Protein AF-A0A933HVL6-F1 (afdb_monomer_lite)

Foldseek 3Di:
DDDDDDDDDDDDPDDDPPDDDDPDPPDDPQADPLVQVVVQCVVVVNDQADWTWDQHPVRDIDIDHCVPRNLCCQQPACNNHHPRHRVCVQACALDPSHVQSAHSNDSVRVVVDGD

Sequence (115 aa):
MKAKWFVTLGLFLLLAALFGSGVSAAEPAGQIEAVKLIGAWVDAGAPETGTFKFTGKDGKTYEATFADDVLPLFTTKDAWFKGSDACSTCHYAVSKDSAHEMDLGTYKGILTGAD

Secondary structure (DSSP, 8-state):
-------------S--TTS-S--PPPPPTT---HHHHHHHHHHTT--SSSEEEEE-TTS-EEEEEIIIIITHHHHSTTSSSTTPPPGGGT-BSSSTTSGGG-B-SSHHHHHH---

pLDDT: mean 85.37, std 21.73, range [35.31, 98.81]

Radius of gyration: 20.05 Å; chains: 1; bounding box: 30×34×64 Å

Structure (mmCIF, N/CA/C/O backbone):
data_AF-A0A933HVL6-F1
#
_entry.id   AF-A0A933HVL6-F1
#
loop_
_atom_site.group_PDB
_atom_site.id
_atom_site.type_symbol
_atom_site.label_atom_id
_atom_site.label_alt_id
_atom_site.label_comp_id
_atom_site.label_asym_id
_atom_site.label_entity_id
_atom_site.label_seq_id
_atom_site.pdbx_PDB_ins_code
_atom_site.Cartn_x
_atom_site.Cartn_y
_atom_site.Cartn_z
_atom_site.occupancy
_atom_site.B_iso_or_equiv
_atom_site.auth_seq_id
_atom_site.auth_comp_id
_atom_site.auth_asym_id
_atom_site.auth_atom_id
_atom_site.pdbx_PDB_model_num
ATOM 1 N N . MET A 1 1 ? 4.009 14.621 3.894 1.00 43.59 1 MET A N 1
ATOM 2 C CA . MET A 1 1 ? 5.221 14.869 4.716 1.00 43.59 1 MET A CA 1
ATOM 3 C C . MET A 1 1 ? 5.010 16.082 5.621 1.00 43.59 1 MET A C 1
ATOM 5 O O . MET A 1 1 ? 4.982 17.200 5.124 1.00 43.59 1 MET A O 1
ATOM 9 N N . LYS A 1 2 ? 4.828 15.892 6.934 1.00 37.53 2 LYS A N 1
ATOM 10 C CA . LYS A 1 2 ? 4.880 16.986 7.923 1.00 37.53 2 LYS A CA 1
ATOM 11 C C . LYS A 1 2 ? 5.582 16.493 9.189 1.00 37.53 2 LYS A C 1
ATOM 13 O O . LYS A 1 2 ? 4.951 15.932 10.075 1.00 37.53 2 LYS A O 1
ATOM 18 N N . ALA A 1 3 ? 6.893 16.709 9.250 1.00 36.22 3 ALA A N 1
ATOM 19 C CA . ALA A 1 3 ? 7.685 16.570 10.465 1.00 36.22 3 ALA A CA 1
ATOM 20 C C . ALA A 1 3 ? 7.475 17.819 11.336 1.00 36.22 3 ALA A C 1
ATOM 22 O O . ALA A 1 3 ? 7.782 18.932 10.906 1.00 36.22 3 ALA A O 1
ATOM 23 N N . LYS A 1 4 ? 6.942 17.652 12.549 1.00 44.06 4 LYS A N 1
ATOM 24 C CA . LYS A 1 4 ? 6.926 18.703 13.573 1.00 44.06 4 LYS A CA 1
ATOM 25 C C . LYS A 1 4 ? 8.059 18.439 14.556 1.00 44.06 4 LYS A C 1
ATOM 27 O O . LYS A 1 4 ? 7.964 17.587 15.429 1.00 44.06 4 LYS A O 1
ATOM 32 N N . TRP A 1 5 ? 9.129 19.192 14.361 1.00 35.75 5 TRP A N 1
ATOM 33 C CA . TRP A 1 5 ? 10.265 19.314 15.253 1.00 35.75 5 TRP A CA 1
ATOM 34 C C . TRP A 1 5 ? 9.845 20.189 16.438 1.00 35.75 5 TRP A C 1
ATOM 36 O O . TRP A 1 5 ? 9.561 21.369 16.246 1.00 35.75 5 TRP A O 1
ATOM 46 N N . PHE A 1 6 ? 9.804 19.636 17.649 1.00 41.50 6 PHE A N 1
ATOM 47 C CA . PHE A 1 6 ? 9.851 20.437 18.871 1.00 41.50 6 PHE A CA 1
ATOM 48 C C . PHE A 1 6 ? 11.192 20.199 19.553 1.00 41.50 6 PHE A C 1
ATOM 50 O O . PHE A 1 6 ? 11.427 19.194 20.217 1.00 41.50 6 PHE A O 1
ATOM 57 N N . VAL A 1 7 ? 12.077 21.166 19.337 1.00 41.75 7 VAL A N 1
ATOM 58 C CA . VAL A 1 7 ? 13.225 21.460 20.184 1.00 41.75 7 VAL A CA 1
ATOM 59 C C . VAL A 1 7 ? 12.682 22.111 21.452 1.00 41.75 7 VAL A C 1
ATOM 61 O O . VAL A 1 7 ? 12.145 23.214 21.394 1.00 41.75 7 VAL A O 1
ATOM 64 N N . THR A 1 8 ? 12.838 21.471 22.606 1.00 41.47 8 THR A N 1
ATOM 65 C CA . THR A 1 8 ? 12.991 22.189 23.880 1.00 41.47 8 THR A CA 1
ATOM 66 C C . THR A 1 8 ? 13.850 21.336 24.803 1.00 41.47 8 THR A C 1
ATOM 68 O O . THR A 1 8 ? 13.371 20.486 25.546 1.00 41.47 8 THR A O 1
ATOM 71 N N . LEU A 1 9 ? 15.162 21.530 24.688 1.00 40.28 9 LEU A N 1
ATOM 72 C CA . LEU A 1 9 ? 16.128 21.064 25.667 1.00 40.28 9 LEU A CA 1
ATOM 73 C C . LEU A 1 9 ? 16.203 22.128 26.770 1.00 40.28 9 LEU A C 1
ATOM 75 O O . LEU A 1 9 ? 16.468 23.289 26.466 1.00 40.28 9 LEU A O 1
ATOM 79 N N . GLY A 1 10 ? 16.036 21.728 28.029 1.00 35.31 10 GLY A N 1
ATOM 80 C CA . GLY A 1 10 ? 16.616 22.465 29.150 1.00 35.31 10 GLY A CA 1
ATOM 81 C C . GLY A 1 10 ? 15.672 22.814 30.295 1.00 35.31 10 GLY A C 1
ATOM 82 O O . GLY A 1 10 ? 14.873 23.734 30.197 1.00 35.31 10 GLY A O 1
ATOM 83 N N . LEU A 1 11 ? 15.946 22.162 31.429 1.00 45.75 11 LEU A N 1
ATOM 84 C CA . LEU A 1 11 ? 15.815 22.704 32.783 1.00 45.75 11 LEU A CA 1
ATOM 85 C C . LEU A 1 11 ? 14.443 22.607 33.469 1.00 45.75 11 LEU A C 1
ATOM 87 O O . LEU A 1 11 ? 13.791 23.608 33.718 1.00 45.75 11 LEU A O 1
ATOM 91 N N . PHE A 1 12 ? 14.090 21.403 33.922 1.00 40.28 12 PHE A N 1
ATOM 92 C CA . PHE A 1 12 ? 13.396 21.228 35.205 1.00 40.28 12 PHE A CA 1
ATOM 93 C C . PHE A 1 12 ? 13.835 19.897 35.822 1.00 40.28 12 PHE A C 1
ATOM 95 O O . PHE A 1 12 ? 13.251 18.842 35.597 1.00 40.28 12 PHE A O 1
ATOM 102 N N . LEU A 1 13 ? 14.940 19.947 36.562 1.00 47.38 13 LEU A N 1
ATOM 103 C CA . LEU A 1 13 ? 15.409 18.854 37.400 1.00 47.38 13 LEU A CA 1
ATOM 104 C C . LEU A 1 13 ? 15.267 19.342 38.838 1.00 47.38 13 LEU A C 1
ATOM 106 O O . LEU A 1 13 ? 16.154 20.030 39.322 1.00 47.38 13 LEU A O 1
ATOM 110 N N . LEU A 1 14 ? 14.109 19.084 39.454 1.00 46.59 14 LEU A N 1
ATOM 111 C CA . LEU A 1 14 ? 13.922 18.808 40.886 1.00 46.59 14 LEU A CA 1
ATOM 112 C C . LEU A 1 14 ? 12.418 18.614 41.185 1.00 46.59 14 LEU A C 1
ATOM 114 O O . LEU A 1 14 ? 11.597 19.417 40.763 1.00 46.59 14 LEU A O 1
ATOM 118 N N . LEU A 1 15 ? 12.108 17.577 41.972 1.00 47.41 15 LEU A N 1
ATOM 119 C CA . LEU A 1 15 ? 10.794 17.178 42.514 1.00 47.41 15 LEU A CA 1
ATOM 120 C C . LEU A 1 15 ? 9.800 16.483 41.563 1.00 47.41 15 LEU A C 1
ATOM 122 O O . LEU A 1 15 ? 8.810 17.065 41.143 1.00 47.41 15 LEU A O 1
ATOM 126 N N . ALA A 1 16 ? 9.992 15.174 41.369 1.00 45.09 16 ALA A N 1
ATOM 127 C CA . ALA A 1 16 ? 8.897 14.190 41.389 1.00 45.09 16 ALA A CA 1
ATOM 128 C C . ALA A 1 16 ? 9.444 12.754 41.533 1.00 45.09 16 ALA A C 1
ATOM 130 O O . ALA A 1 16 ? 9.098 11.854 40.775 1.00 45.09 16 ALA A O 1
ATOM 131 N N . ALA A 1 17 ? 10.310 12.515 42.520 1.00 48.91 17 ALA A N 1
ATOM 132 C CA . ALA A 1 17 ? 10.426 11.174 43.082 1.00 48.91 17 ALA A CA 1
ATOM 133 C C . ALA A 1 17 ? 9.238 11.022 44.038 1.00 48.91 17 ALA A C 1
ATOM 135 O O . ALA A 1 17 ? 9.292 11.632 45.097 1.00 48.91 17 ALA A O 1
ATOM 136 N N . LEU A 1 18 ? 8.155 10.348 43.612 1.00 52.22 18 LEU A N 1
ATOM 137 C CA . LEU A 1 18 ? 7.127 9.698 44.461 1.00 52.22 18 LEU A CA 1
ATOM 138 C C . LEU A 1 18 ? 5.935 9.078 43.685 1.00 52.22 18 LEU A C 1
ATOM 140 O O . LEU A 1 18 ? 5.059 8.496 44.317 1.00 52.22 18 LEU A O 1
ATOM 144 N N . PHE A 1 19 ? 5.896 9.104 42.347 1.00 51.50 19 PHE A N 1
ATOM 145 C CA . PHE A 1 19 ? 4.902 8.334 41.582 1.00 51.50 19 PHE A CA 1
ATOM 146 C C . PHE A 1 19 ? 5.575 7.184 40.838 1.00 51.50 19 PHE A C 1
ATOM 148 O O . PHE A 1 19 ? 6.558 7.378 40.127 1.00 51.50 19 PHE A O 1
ATOM 155 N N . GLY A 1 20 ? 5.073 5.976 41.090 1.00 45.66 20 GLY A N 1
ATOM 156 C CA . GLY A 1 20 ? 5.656 4.718 40.652 1.00 45.66 20 GLY A CA 1
ATOM 157 C C . GLY A 1 20 ? 5.938 4.650 39.154 1.00 45.66 20 GLY A C 1
ATOM 158 O O . GLY A 1 20 ? 5.158 5.099 38.315 1.00 45.66 20 GLY A O 1
ATOM 159 N N . SER A 1 21 ? 7.070 4.029 38.849 1.00 56.53 21 SER A N 1
ATOM 160 C CA . SER A 1 21 ? 7.489 3.561 37.536 1.00 56.53 21 SER A CA 1
ATOM 161 C C . SER A 1 21 ? 6.407 2.665 36.925 1.00 56.53 21 SER A C 1
ATOM 163 O O . SER A 1 21 ? 6.334 1.479 37.233 1.00 56.53 21 SER A O 1
ATOM 165 N N . GLY A 1 22 ? 5.531 3.230 36.095 1.00 53.00 22 GLY A N 1
ATOM 166 C CA . GLY A 1 22 ? 4.426 2.456 35.525 1.00 53.00 22 GLY A CA 1
ATOM 167 C C . GLY A 1 22 ? 3.694 3.084 34.347 1.00 53.00 22 GLY A C 1
ATOM 168 O O . GLY A 1 22 ? 2.630 2.592 33.986 1.00 53.00 22 GLY A O 1
ATOM 169 N N . VAL A 1 23 ? 4.222 4.138 33.719 1.00 50.31 23 VAL A N 1
ATOM 170 C CA . VAL A 1 23 ? 3.644 4.613 32.456 1.00 50.31 23 VAL A CA 1
ATOM 171 C C . VAL A 1 23 ? 4.270 3.800 31.329 1.00 50.31 23 VAL A C 1
ATOM 173 O O . VAL A 1 23 ? 5.316 4.160 30.795 1.00 50.31 23 VAL A O 1
ATOM 176 N N . SER A 1 24 ? 3.646 2.668 30.992 1.00 54.62 24 SER A N 1
ATOM 177 C CA . SER A 1 24 ? 3.871 2.057 29.681 1.00 54.62 24 SER A CA 1
ATOM 178 C C . SER A 1 24 ? 3.525 3.116 28.639 1.00 54.62 24 SER A C 1
ATOM 180 O O . SER A 1 24 ? 2.436 3.689 28.704 1.00 54.62 24 SER A O 1
ATOM 182 N N . ALA A 1 25 ? 4.429 3.398 27.698 1.00 59.88 25 ALA A N 1
ATOM 183 C CA . ALA A 1 25 ? 4.057 4.171 26.521 1.00 59.88 25 ALA A CA 1
ATOM 184 C C . ALA A 1 25 ? 2.815 3.498 25.918 1.00 59.88 25 ALA A C 1
ATOM 186 O O . ALA A 1 25 ? 2.825 2.286 25.693 1.00 59.88 25 ALA A O 1
ATOM 187 N N . ALA A 1 26 ? 1.719 4.244 25.770 1.00 63.50 26 ALA A N 1
ATOM 188 C CA . ALA A 1 26 ? 0.533 3.710 25.125 1.00 63.50 26 ALA A CA 1
ATOM 189 C C . ALA A 1 26 ? 0.936 3.283 23.710 1.00 63.50 26 ALA A C 1
ATOM 191 O O . ALA A 1 26 ? 1.503 4.082 22.962 1.00 63.50 26 ALA A O 1
ATOM 192 N N . GLU A 1 27 ? 0.682 2.020 23.375 1.00 64.81 27 GLU A N 1
ATOM 193 C CA . GLU A 1 27 ? 0.823 1.514 22.014 1.00 64.81 27 GLU A CA 1
ATOM 194 C C . GLU A 1 27 ? 0.087 2.470 21.058 1.00 64.81 27 GLU A C 1
ATOM 196 O O . GLU A 1 27 ? -1.070 2.816 21.333 1.00 64.81 27 GLU A O 1
ATOM 201 N N . PRO A 1 28 ? 0.718 2.939 19.964 1.00 76.94 28 PRO A N 1
ATOM 202 C CA . PRO A 1 28 ? 0.024 3.785 19.007 1.00 76.94 28 PRO A CA 1
ATOM 203 C C . PRO A 1 28 ? -1.255 3.095 18.518 1.00 76.94 28 PRO A C 1
ATOM 205 O O . PRO A 1 28 ? -1.259 1.900 18.211 1.00 76.94 28 PRO A O 1
ATOM 208 N N . ALA A 1 29 ? -2.352 3.853 18.493 1.00 86.19 29 ALA A N 1
ATOM 209 C CA . ALA A 1 29 ? -3.651 3.378 18.035 1.00 86.19 29 ALA A CA 1
ATOM 210 C C . ALA A 1 29 ? -3.583 2.940 16.562 1.00 86.19 29 ALA A C 1
ATOM 212 O O . ALA A 1 29 ? -2.844 3.531 15.777 1.00 86.19 29 ALA A O 1
ATOM 213 N N . GLY A 1 30 ? -4.370 1.929 16.183 1.00 92.25 30 GLY A N 1
ATOM 214 C CA . GLY A 1 30 ? -4.467 1.487 14.787 1.00 92.25 30 GLY A CA 1
ATOM 215 C C . GLY A 1 30 ? -3.291 0.660 14.271 1.00 92.25 30 GLY A C 1
ATOM 216 O O . GLY A 1 30 ? -3.185 0.448 13.069 1.00 92.25 30 GLY A O 1
ATOM 217 N N . GLN A 1 31 ? -2.416 0.154 15.143 1.00 95.50 31 GLN A N 1
ATOM 218 C CA . GLN A 1 31 ? -1.376 -0.784 14.717 1.00 95.50 31 GLN A CA 1
ATOM 219 C C . GLN A 1 31 ? -1.967 -2.070 14.121 1.00 95.50 31 GLN A C 1
ATOM 221 O O . GLN A 1 31 ? -2.866 -2.673 14.704 1.00 95.50 31 GLN A O 1
ATOM 226 N N . ILE A 1 32 ? -1.397 -2.537 13.013 1.00 97.25 32 ILE A N 1
ATOM 227 C CA . ILE A 1 32 ? -1.742 -3.779 12.307 1.00 97.25 32 ILE A CA 1
ATOM 228 C C . ILE A 1 32 ? -0.482 -4.322 11.606 1.00 97.25 32 ILE A C 1
ATOM 230 O O . ILE A 1 32 ? 0.442 -3.561 11.323 1.00 97.25 32 ILE A O 1
ATOM 234 N N . GLU A 1 33 ? -0.387 -5.632 11.354 1.00 96.56 33 GLU A N 1
ATOM 235 C CA . GLU A 1 33 ? 0.677 -6.179 10.502 1.00 96.56 33 GLU A CA 1
ATOM 236 C C . GLU A 1 33 ? 0.473 -5.782 9.027 1.00 96.56 33 GLU A C 1
ATOM 238 O O . GLU A 1 33 ? -0.627 -5.932 8.500 1.00 96.56 33 GLU A O 1
ATOM 243 N N . ALA A 1 34 ? 1.534 -5.350 8.333 1.00 97.38 34 ALA A N 1
ATOM 244 C CA . ALA A 1 34 ? 1.469 -4.851 6.949 1.00 97.38 34 ALA A CA 1
ATOM 245 C C . ALA A 1 34 ? 0.722 -5.794 5.984 1.00 97.38 34 ALA A C 1
ATOM 247 O O . ALA A 1 34 ? -0.161 -5.370 5.245 1.00 97.38 34 ALA A O 1
ATOM 248 N N . VAL A 1 35 ? 1.003 -7.098 6.054 1.00 97.75 35 VAL A N 1
ATOM 249 C CA . VAL A 1 35 ? 0.304 -8.122 5.254 1.00 97.75 35 VAL A CA 1
ATOM 250 C C . VAL A 1 35 ? -1.198 -8.192 5.540 1.00 97.75 35 VAL A C 1
ATOM 252 O O . VAL A 1 35 ? -1.976 -8.412 4.617 1.00 97.75 35 VAL A O 1
ATOM 255 N N . LYS A 1 36 ? -1.635 -7.974 6.788 1.00 98.31 36 LYS A N 1
ATOM 256 C CA . LYS A 1 36 ? -3.068 -7.943 7.120 1.00 98.31 36 LYS A CA 1
ATOM 257 C C . LYS A 1 36 ? -3.738 -6.660 6.641 1.00 98.31 36 LYS A C 1
ATOM 259 O O . LYS A 1 36 ? -4.900 -6.706 6.261 1.00 98.31 36 LYS A O 1
ATOM 264 N N . LEU A 1 37 ? -3.018 -5.538 6.635 1.00 98.56 37 LEU A N 1
ATOM 265 C CA . LEU A 1 37 ? -3.520 -4.288 6.064 1.00 98.56 37 LEU A CA 1
ATOM 266 C C . LEU A 1 37 ? -3.740 -4.421 4.549 1.00 98.56 37 LEU A C 1
ATOM 268 O O . LEU A 1 37 ? -4.805 -4.053 4.060 1.00 98.56 37 LEU A O 1
ATOM 272 N N . ILE A 1 38 ? -2.780 -5.017 3.830 1.00 98.69 38 ILE A N 1
ATOM 273 C CA . ILE A 1 38 ? -2.929 -5.340 2.400 1.00 98.69 38 ILE A CA 1
ATOM 274 C C . ILE A 1 38 ? -4.117 -6.290 2.192 1.00 98.69 38 ILE A C 1
ATOM 276 O O . ILE A 1 38 ? -4.936 -6.050 1.311 1.00 98.69 38 ILE A O 1
ATOM 280 N N . GLY A 1 39 ? -4.251 -7.328 3.027 1.00 98.62 39 GLY A N 1
ATOM 281 C CA . GLY A 1 39 ? -5.398 -8.240 2.987 1.00 98.62 39 GLY A CA 1
ATOM 282 C C . GLY A 1 39 ? -6.736 -7.516 3.153 1.00 98.62 39 GLY A C 1
ATOM 283 O O . GLY A 1 39 ? -7.628 -7.694 2.335 1.00 98.62 39 GLY A O 1
ATOM 284 N N . ALA A 1 40 ? -6.847 -6.618 4.135 1.00 98.75 40 ALA A N 1
ATOM 285 C CA . ALA A 1 40 ? -8.057 -5.825 4.355 1.00 98.75 40 ALA A CA 1
ATOM 286 C C . ALA A 1 40 ? -8.397 -4.905 3.167 1.00 98.75 40 ALA A C 1
ATOM 288 O O . ALA A 1 40 ? -9.571 -4.720 2.845 1.00 98.75 40 ALA A O 1
ATOM 289 N N . TRP A 1 41 ? -7.388 -4.344 2.495 1.00 98.75 41 TRP A N 1
ATOM 290 C CA . TRP A 1 41 ? -7.587 -3.572 1.266 1.00 98.75 41 TRP A CA 1
ATOM 291 C C . TRP A 1 41 ? -8.123 -4.445 0.124 1.00 98.75 41 TRP A C 1
ATOM 293 O O . TRP A 1 41 ? -9.083 -4.056 -0.541 1.00 98.75 41 TRP A O 1
ATOM 303 N N . VAL A 1 42 ? -7.556 -5.640 -0.068 1.00 98.69 42 VAL A N 1
ATOM 304 C CA . VAL A 1 42 ? -8.024 -6.610 -1.073 1.00 98.69 42 VAL A CA 1
ATOM 305 C C . VAL A 1 42 ? -9.453 -7.068 -0.775 1.00 98.69 42 VAL A C 1
ATOM 307 O O . VAL A 1 42 ? -10.297 -7.033 -1.669 1.00 98.69 42 VAL A O 1
ATOM 310 N N . ASP A 1 43 ? -9.755 -7.415 0.477 1.00 98.62 43 ASP A N 1
ATOM 311 C CA . ASP A 1 43 ? -11.087 -7.853 0.915 1.00 98.62 43 ASP A CA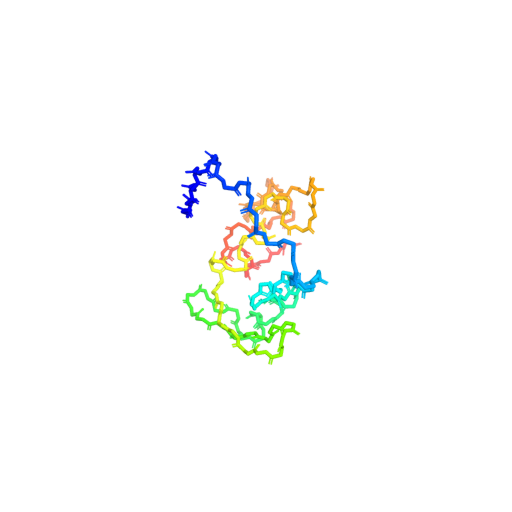 1
ATOM 312 C C . ASP A 1 43 ? -12.156 -6.764 0.715 1.00 98.62 43 ASP A C 1
ATOM 314 O O . ASP A 1 43 ? -13.325 -7.064 0.468 1.00 98.62 43 ASP A O 1
ATOM 318 N N . ALA A 1 44 ? -11.760 -5.489 0.767 1.00 98.56 44 ALA A N 1
ATOM 319 C CA . ALA A 1 44 ? -12.623 -4.348 0.463 1.00 98.56 44 ALA A CA 1
ATOM 320 C C . ALA A 1 44 ? -12.818 -4.094 -1.047 1.00 98.56 44 ALA A C 1
ATOM 322 O O . ALA A 1 44 ? -13.463 -3.114 -1.423 1.00 98.56 44 ALA A O 1
ATOM 323 N N . GLY A 1 45 ? -12.274 -4.951 -1.915 1.00 98.44 45 GLY A N 1
ATOM 324 C CA . GLY A 1 45 ? -12.345 -4.810 -3.370 1.00 98.44 45 GLY A CA 1
ATOM 325 C C . GLY A 1 45 ? -11.242 -3.933 -3.962 1.00 98.44 45 GLY A C 1
ATOM 326 O O . GLY A 1 45 ? -11.421 -3.415 -5.062 1.00 98.44 45 GLY A O 1
ATOM 327 N N . ALA A 1 46 ? -10.131 -3.758 -3.239 1.00 98.44 46 ALA A N 1
ATOM 328 C CA . ALA A 1 46 ? -8.964 -2.984 -3.652 1.00 98.44 46 ALA A CA 1
ATOM 329 C C . ALA A 1 46 ? -9.301 -1.553 -4.131 1.00 98.44 46 ALA A C 1
ATOM 331 O O . ALA A 1 46 ? -8.955 -1.192 -5.251 1.00 98.44 46 ALA A O 1
ATOM 332 N N . PRO A 1 47 ? -9.977 -0.704 -3.330 1.00 98.62 47 PRO A N 1
ATOM 333 C CA . PRO A 1 47 ? -10.328 0.650 -3.762 1.00 98.62 47 PRO A CA 1
ATOM 334 C C . PRO A 1 47 ? -9.083 1.516 -4.027 1.00 98.62 47 PRO A C 1
ATOM 336 O O . PRO A 1 47 ? -8.158 1.539 -3.215 1.00 98.62 47 PRO A O 1
ATOM 339 N N . GLU A 1 48 ? -9.083 2.273 -5.131 1.00 98.25 48 GLU A N 1
ATOM 340 C CA . GLU A 1 48 ? -8.008 3.228 -5.464 1.00 98.25 48 GLU A CA 1
ATOM 341 C C . GLU A 1 48 ? -8.078 4.502 -4.609 1.00 98.25 48 GLU A C 1
ATOM 343 O O . GLU A 1 48 ? -7.089 4.930 -4.020 1.00 98.25 48 GLU A O 1
ATOM 348 N N . THR A 1 49 ? -9.262 5.118 -4.548 1.00 97.44 49 THR A N 1
ATOM 349 C CA . THR A 1 49 ? -9.489 6.424 -3.899 1.00 97.44 49 THR A CA 1
ATOM 350 C C . THR A 1 49 ? -10.435 6.356 -2.702 1.00 97.44 49 THR A C 1
ATOM 352 O O . THR A 1 49 ? -10.489 7.292 -1.907 1.00 97.44 49 THR A O 1
ATOM 355 N N . GLY A 1 50 ? -11.189 5.262 -2.568 1.00 97.88 50 GLY 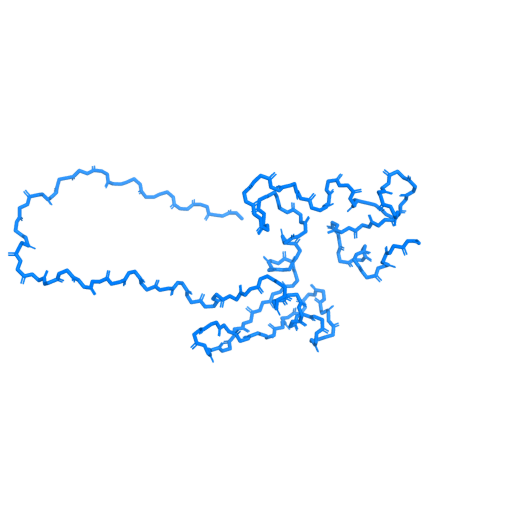A N 1
ATOM 356 C CA . GLY A 1 50 ? -12.088 5.030 -1.440 1.00 97.88 50 GLY A CA 1
ATOM 357 C C . GLY A 1 50 ? -11.341 4.606 -0.176 1.00 97.88 50 GLY A C 1
ATOM 358 O O . GLY A 1 50 ? -10.228 4.080 -0.241 1.00 97.88 50 GLY A O 1
ATOM 359 N N . THR A 1 51 ? -11.978 4.803 0.978 1.00 98.50 51 THR A N 1
ATOM 360 C CA . THR A 1 51 ? -11.490 4.232 2.233 1.00 98.50 51 THR A CA 1
ATOM 361 C C . THR A 1 51 ? -11.847 2.750 2.326 1.00 98.50 51 THR A C 1
ATOM 363 O O . THR A 1 51 ? -12.859 2.294 1.789 1.00 98.50 51 THR A O 1
ATOM 366 N N . PHE A 1 52 ? -11.025 1.995 3.045 1.00 98.75 52 PHE A N 1
ATOM 367 C CA . PHE A 1 52 ? -11.332 0.640 3.488 1.00 98.75 52 PHE A CA 1
ATOM 368 C C . PHE A 1 52 ? -11.131 0.531 4.998 1.00 98.75 52 PHE A C 1
ATOM 370 O O . PHE A 1 52 ? -10.466 1.365 5.613 1.00 98.75 52 PHE A O 1
ATOM 377 N N . LYS A 1 53 ? -11.739 -0.488 5.607 1.00 98.56 53 LYS A N 1
ATOM 378 C CA . LYS A 1 53 ? -11.688 -0.702 7.055 1.00 98.56 53 LYS A CA 1
ATOM 379 C C . LYS A 1 53 ? -10.748 -1.840 7.408 1.00 98.56 53 LYS A C 1
ATOM 381 O O . LYS A 1 53 ? -10.717 -2.849 6.713 1.00 98.56 53 LYS A O 1
ATOM 386 N N . PHE A 1 54 ? -10.055 -1.710 8.532 1.00 98.25 54 PHE A N 1
ATOM 387 C CA . PHE A 1 54 ? -9.278 -2.794 9.129 1.00 98.25 54 PHE A CA 1
ATOM 388 C C . PHE A 1 54 ? -9.439 -2.808 10.652 1.00 98.25 54 PHE A C 1
ATOM 390 O O . PHE A 1 54 ? -9.813 -1.805 11.264 1.00 98.25 54 PHE A O 1
ATOM 397 N N . THR A 1 55 ? -9.154 -3.950 11.276 1.00 97.62 55 THR A N 1
ATOM 398 C CA . THR A 1 55 ? -9.146 -4.088 12.738 1.00 97.62 55 THR A CA 1
ATOM 399 C C . THR A 1 55 ? -7.716 -3.997 13.256 1.00 97.62 55 THR A C 1
ATOM 401 O O . THR A 1 55 ? -6.864 -4.801 12.878 1.00 97.62 55 THR A O 1
ATOM 404 N N . GLY A 1 56 ? -7.450 -3.014 14.115 1.00 96.62 56 GLY A N 1
ATOM 405 C CA . GLY A 1 56 ? -6.155 -2.855 14.770 1.00 96.62 56 GLY A CA 1
ATOM 406 C C . GLY A 1 56 ? -5.919 -3.912 15.853 1.00 96.62 56 GLY A C 1
ATOM 407 O O . GLY A 1 56 ? -6.843 -4.581 16.317 1.00 96.62 56 GLY A O 1
ATOM 408 N N . LYS A 1 57 ? -4.673 -4.031 16.317 1.00 96.06 57 LYS A N 1
ATOM 409 C CA . LYS A 1 57 ? -4.278 -4.909 17.433 1.00 96.06 57 LYS A CA 1
ATOM 410 C C . LYS A 1 57 ? -4.995 -4.584 18.745 1.00 96.06 57 LYS A C 1
ATOM 412 O O . LYS A 1 57 ? -5.107 -5.449 19.606 1.00 96.06 57 LYS A O 1
ATOM 417 N N . ASP A 1 58 ? -5.495 -3.360 18.891 1.00 94.56 58 ASP A N 1
ATOM 418 C CA . ASP A 1 58 ? -6.305 -2.933 20.032 1.00 94.56 58 ASP A CA 1
ATOM 419 C C . ASP A 1 58 ? -7.795 -3.318 19.899 1.00 94.56 58 ASP A C 1
ATOM 421 O O . ASP A 1 58 ? -8.616 -2.922 20.728 1.00 94.56 58 ASP A O 1
ATOM 425 N N . GLY A 1 59 ? -8.154 -4.070 18.853 1.00 94.44 59 GLY A N 1
ATOM 426 C CA . GLY A 1 59 ? -9.502 -4.567 18.585 1.00 94.44 59 GLY A CA 1
ATOM 427 C C . GLY A 1 59 ? -10.463 -3.526 18.009 1.00 94.44 59 GLY A C 1
ATOM 428 O O . GLY A 1 59 ? -11.619 -3.857 17.742 1.00 94.44 59 GLY A O 1
ATOM 429 N N . LYS A 1 60 ? -10.029 -2.276 17.803 1.00 97.19 60 LYS A N 1
ATOM 430 C CA . LYS A 1 60 ? -10.878 -1.236 17.210 1.00 97.19 60 LYS A CA 1
ATOM 431 C C . LYS A 1 60 ? -10.810 -1.268 15.689 1.00 97.19 60 LYS A C 1
ATOM 433 O O . LYS A 1 60 ? -9.855 -1.759 15.093 1.00 97.19 60 LYS A O 1
ATOM 438 N N . THR A 1 61 ? -11.854 -0.736 15.059 1.00 97.81 61 THR A N 1
ATOM 439 C CA . THR A 1 61 ? -11.903 -0.564 13.604 1.00 97.81 61 THR A CA 1
ATOM 440 C C . THR A 1 61 ? -11.365 0.807 13.223 1.00 97.81 61 THR A C 1
ATOM 442 O O . THR A 1 61 ? -11.735 1.807 13.838 1.00 97.81 61 THR A O 1
ATOM 445 N N . TYR A 1 62 ? -10.534 0.834 12.189 1.00 98.25 62 TYR A N 1
ATOM 446 C CA . TYR A 1 62 ? -9.918 2.026 11.619 1.00 98.25 62 TYR A CA 1
ATOM 447 C C . TYR A 1 62 ? -10.201 2.097 10.124 1.00 98.25 62 TYR A C 1
ATOM 449 O O . TYR A 1 62 ? -10.589 1.097 9.518 1.00 98.25 62 TYR A O 1
ATOM 457 N N . GLU A 1 63 ? -10.006 3.278 9.549 1.00 98.25 63 GLU A N 1
ATOM 458 C CA . GLU A 1 63 ? -10.071 3.504 8.109 1.00 98.25 63 GLU A CA 1
ATOM 459 C C . GLU A 1 63 ? -8.670 3.770 7.562 1.00 98.25 63 GLU A C 1
ATOM 461 O O . GLU A 1 63 ? -7.843 4.381 8.239 1.00 98.25 63 GLU A O 1
ATOM 466 N N . ALA A 1 64 ? -8.432 3.300 6.345 1.00 98.31 64 ALA A N 1
ATOM 467 C CA . ALA A 1 64 ? -7.198 3.471 5.594 1.00 98.31 64 ALA A CA 1
ATOM 468 C C . ALA A 1 64 ? -7.519 3.751 4.121 1.00 98.31 64 ALA A C 1
ATOM 470 O O . ALA A 1 64 ? -8.643 3.526 3.659 1.00 98.31 64 ALA A O 1
ATOM 471 N N . THR A 1 65 ? -6.527 4.229 3.376 1.00 98.69 65 THR A N 1
ATOM 472 C CA . THR A 1 65 ? -6.600 4.426 1.924 1.00 98.69 65 THR A CA 1
ATOM 473 C C . THR A 1 65 ? -5.444 3.726 1.225 1.00 98.69 65 THR A C 1
ATOM 475 O O . THR A 1 65 ? -4.395 3.469 1.815 1.00 98.69 65 THR A O 1
ATOM 478 N N . PHE A 1 66 ? -5.614 3.417 -0.061 1.00 98.81 66 PHE A N 1
ATOM 479 C CA . PHE A 1 66 ? -4.530 2.823 -0.838 1.00 98.81 66 PHE A CA 1
ATOM 480 C C . PHE A 1 66 ? -3.291 3.732 -0.875 1.00 98.81 66 PHE A C 1
ATOM 482 O O . PHE A 1 66 ? -2.185 3.274 -0.598 1.00 98.81 66 PHE A O 1
ATOM 489 N N . ALA A 1 67 ? -3.478 5.016 -1.189 1.00 98.62 67 ALA A N 1
ATOM 490 C CA . ALA A 1 67 ? -2.377 5.950 -1.410 1.00 98.62 67 ALA A CA 1
ATOM 491 C C . ALA A 1 67 ? -1.532 6.204 -0.151 1.00 98.62 67 ALA A C 1
ATOM 493 O O . ALA A 1 67 ? -0.308 6.284 -0.256 1.00 98.62 67 ALA A O 1
ATOM 494 N N . ASP A 1 68 ? -2.170 6.314 1.018 1.00 98.31 68 ASP A N 1
ATOM 495 C CA . ASP A 1 68 ? -1.475 6.671 2.257 1.00 98.31 68 ASP A CA 1
ATOM 496 C C . ASP A 1 68 ? -0.991 5.451 3.051 1.00 98.31 68 ASP A C 1
ATOM 498 O O . ASP A 1 68 ? 0.041 5.539 3.718 1.00 98.31 68 ASP A O 1
ATOM 502 N N . ASP A 1 69 ? -1.692 4.315 2.971 1.00 98.38 69 ASP A N 1
ATOM 503 C CA . ASP A 1 69 ? -1.460 3.193 3.889 1.00 98.38 69 ASP A CA 1
ATOM 504 C C . ASP A 1 69 ? -0.985 1.906 3.191 1.00 98.38 69 ASP A C 1
ATOM 506 O O . ASP A 1 69 ? -0.275 1.107 3.802 1.00 98.38 69 ASP A O 1
ATOM 510 N N . VAL A 1 70 ? -1.328 1.693 1.913 1.00 98.69 70 VAL A N 1
ATOM 511 C CA . VAL A 1 70 ? -0.972 0.465 1.170 1.00 98.69 70 VAL A CA 1
ATOM 512 C C . VAL A 1 70 ? 0.218 0.689 0.245 1.00 98.69 70 VAL A C 1
ATOM 514 O O . VAL A 1 70 ? 1.211 -0.029 0.339 1.00 98.69 70 VAL A O 1
ATOM 517 N N . LEU A 1 71 ? 0.154 1.693 -0.634 1.00 98.81 71 LEU A N 1
ATOM 518 C CA . LEU A 1 71 ? 1.202 1.977 -1.615 1.00 98.81 71 LEU A CA 1
ATOM 519 C C . LEU A 1 71 ? 2.586 2.181 -0.967 1.00 98.81 71 LEU A C 1
ATOM 521 O O . LEU A 1 71 ? 3.557 1.605 -1.469 1.00 98.81 71 LEU A O 1
ATOM 525 N N . PRO A 1 72 ? 2.718 2.884 0.180 1.00 98.62 72 PRO A N 1
ATOM 526 C CA . PRO A 1 72 ? 4.015 3.058 0.826 1.00 98.62 72 PRO A CA 1
ATOM 527 C C . PRO A 1 72 ? 4.682 1.754 1.267 1.00 98.62 72 PRO A C 1
ATOM 529 O O . PRO A 1 72 ? 5.908 1.738 1.382 1.00 98.62 72 PRO A O 1
ATOM 532 N N . LEU A 1 73 ? 3.929 0.664 1.461 1.00 98.56 73 LEU A N 1
ATOM 533 C CA . LEU A 1 73 ? 4.496 -0.657 1.758 1.00 98.56 73 LEU A CA 1
ATOM 534 C C . LEU A 1 73 ? 5.325 -1.206 0.587 1.00 98.56 73 LEU A C 1
ATOM 536 O O . LEU A 1 73 ? 6.208 -2.032 0.801 1.00 98.56 73 LEU A O 1
ATOM 540 N N . PHE A 1 74 ? 5.079 -0.736 -0.637 1.00 98.62 74 PHE A N 1
ATOM 541 C CA . PHE A 1 74 ? 5.805 -1.143 -1.842 1.00 98.62 74 PHE A CA 1
ATOM 542 C C . PHE A 1 74 ? 6.838 -0.108 -2.293 1.00 98.62 74 PHE A C 1
ATOM 544 O O . PHE A 1 74 ? 7.851 -0.466 -2.893 1.00 98.62 74 PHE A O 1
ATOM 551 N N . THR A 1 75 ? 6.608 1.173 -2.002 1.00 98.56 75 THR A N 1
ATOM 552 C CA . THR A 1 75 ? 7.425 2.276 -2.535 1.00 98.56 75 THR A CA 1
ATOM 553 C C . THR A 1 75 ? 8.413 2.868 -1.537 1.00 98.56 75 THR A C 1
ATOM 555 O O . THR A 1 75 ? 9.200 3.742 -1.901 1.00 98.56 75 THR A O 1
ATOM 558 N N . THR A 1 76 ? 8.390 2.4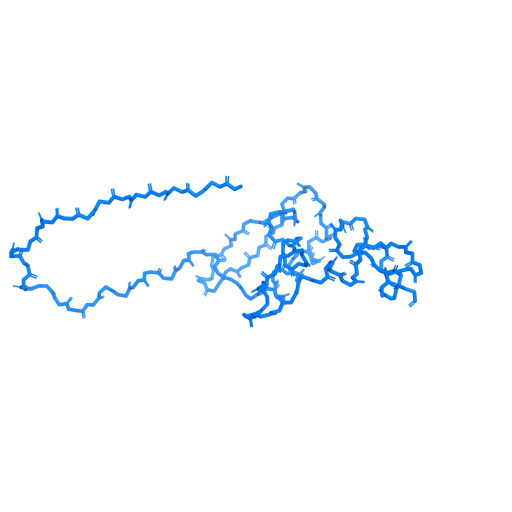27 -0.277 1.00 98.50 76 THR A N 1
ATOM 559 C CA . THR A 1 76 ? 9.236 2.995 0.781 1.00 98.50 76 THR A CA 1
ATOM 560 C C . THR A 1 76 ? 10.340 2.025 1.179 1.00 98.50 76 THR A C 1
ATOM 562 O O . THR A 1 76 ? 10.091 0.860 1.484 1.00 98.50 76 THR A O 1
ATOM 565 N N . LYS A 1 77 ? 11.580 2.524 1.211 1.00 98.12 77 LYS A N 1
ATOM 566 C CA . LYS A 1 77 ? 12.719 1.796 1.777 1.00 98.12 77 LYS A CA 1
ATOM 567 C C . LYS A 1 77 ? 12.458 1.477 3.253 1.00 98.12 77 LYS A C 1
ATOM 569 O O . LYS A 1 77 ? 11.828 2.265 3.950 1.00 98.12 77 LYS A O 1
ATOM 574 N N . ASP A 1 78 ? 12.966 0.349 3.736 1.00 97.81 78 ASP A N 1
ATOM 575 C CA . ASP A 1 78 ? 12.852 -0.087 5.132 1.00 97.81 78 ASP A CA 1
ATOM 576 C C . ASP A 1 78 ? 11.413 -0.379 5.616 1.00 97.81 78 ASP A C 1
ATOM 578 O O . ASP A 1 78 ? 11.222 -0.645 6.803 1.00 97.81 78 ASP A O 1
ATOM 582 N N . ALA A 1 79 ? 10.407 -0.381 4.726 1.00 96.56 79 ALA A N 1
ATOM 583 C CA . ALA A 1 79 ? 8.997 -0.566 5.093 1.00 96.56 79 ALA A CA 1
ATOM 584 C C . ALA A 1 79 ? 8.701 -1.937 5.723 1.00 96.56 79 ALA A C 1
ATOM 586 O O . ALA A 1 79 ? 7.856 -2.045 6.610 1.00 96.56 79 ALA A O 1
ATOM 587 N N . TRP A 1 80 ? 9.406 -2.981 5.282 1.00 95.94 80 TRP A N 1
ATOM 588 C CA . TRP A 1 80 ? 9.212 -4.351 5.771 1.00 95.94 80 TRP A CA 1
ATOM 589 C C . TRP A 1 80 ? 10.194 -4.719 6.879 1.00 95.94 80 TRP A C 1
ATOM 591 O O . TRP A 1 80 ? 9.834 -5.367 7.860 1.00 95.94 80 TRP A O 1
ATOM 601 N N . PHE A 1 81 ? 11.450 -4.309 6.719 1.00 96.31 81 PHE A N 1
ATOM 602 C CA . PHE A 1 81 ? 12.509 -4.464 7.709 1.00 96.31 81 PHE A CA 1
ATOM 603 C C . PHE A 1 81 ? 13.652 -3.495 7.408 1.00 96.31 81 PHE A C 1
ATOM 605 O O . PHE A 1 81 ? 13.874 -3.108 6.259 1.00 96.31 81 PHE A O 1
ATOM 612 N N . LYS A 1 82 ? 14.431 -3.139 8.431 1.00 97.56 82 LYS A N 1
ATOM 613 C CA . LYS A 1 82 ? 15.597 -2.263 8.276 1.00 97.56 82 LYS A CA 1
ATOM 614 C C . LYS A 1 82 ? 16.599 -2.846 7.273 1.00 97.56 82 LYS A C 1
ATOM 616 O O . LYS A 1 82 ? 17.059 -3.972 7.438 1.00 97.56 82 LYS A O 1
ATOM 621 N N . GLY A 1 83 ? 16.983 -2.047 6.290 1.00 97.50 83 GLY A N 1
ATOM 622 C CA . GLY A 1 83 ? 17.866 -2.407 5.190 1.00 97.50 83 GLY A CA 1
ATOM 623 C C . GLY A 1 83 ? 17.131 -2.806 3.909 1.00 97.50 83 GLY A C 1
ATOM 624 O O . GLY A 1 83 ? 17.758 -2.744 2.853 1.00 97.50 83 GLY A O 1
ATOM 625 N N . 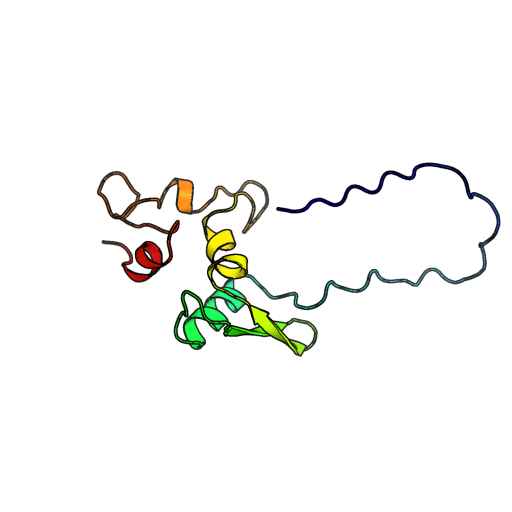SER A 1 84 ? 15.840 -3.165 3.964 1.00 97.62 84 SER A N 1
ATOM 626 C CA . SER A 1 84 ? 15.067 -3.539 2.766 1.00 97.62 84 SER A CA 1
ATOM 627 C C . SER A 1 84 ? 15.003 -2.391 1.763 1.00 97.62 84 SER A C 1
ATOM 629 O O . SER A 1 84 ? 14.889 -1.229 2.150 1.00 97.62 84 SER A O 1
ATOM 631 N N . ASP A 1 85 ? 15.113 -2.694 0.473 1.00 98.31 85 ASP A N 1
ATOM 632 C CA . ASP A 1 85 ? 14.807 -1.730 -0.584 1.00 98.31 85 ASP A CA 1
ATOM 633 C C . ASP A 1 85 ? 13.298 -1.648 -0.819 1.00 98.31 85 ASP A C 1
ATOM 635 O O . ASP A 1 85 ? 12.552 -2.571 -0.486 1.00 98.31 85 ASP A O 1
ATOM 639 N N . ALA A 1 86 ? 12.844 -0.530 -1.390 1.00 98.44 86 ALA A N 1
ATOM 640 C CA . ALA A 1 86 ? 11.473 -0.428 -1.872 1.00 98.44 86 ALA A CA 1
ATOM 641 C C . ALA A 1 86 ? 11.255 -1.466 -2.981 1.00 98.44 86 ALA A C 1
ATOM 643 O O . ALA A 1 86 ? 12.097 -1.590 -3.875 1.00 98.44 86 ALA A O 1
ATOM 644 N N . CYS A 1 87 ? 10.120 -2.163 -2.972 1.00 98.25 87 CYS A N 1
ATOM 645 C CA . CYS A 1 87 ? 9.745 -3.118 -4.017 1.00 98.25 87 CYS A CA 1
ATOM 646 C C . CYS A 1 87 ? 9.772 -2.460 -5.406 1.00 98.25 87 CYS A C 1
ATOM 648 O O . CYS A 1 87 ? 10.262 -3.047 -6.372 1.00 98.25 87 CYS A O 1
ATOM 650 N N . SER A 1 88 ? 9.348 -1.193 -5.474 1.00 98.19 88 SER A N 1
ATOM 651 C CA . SER A 1 88 ? 9.378 -0.362 -6.680 1.00 98.19 88 SER A CA 1
ATOM 652 C C . SER A 1 88 ? 10.783 0.011 -7.169 1.00 98.19 88 SER A C 1
ATOM 654 O O . SER A 1 88 ? 10.910 0.746 -8.137 1.00 98.19 88 SER A O 1
ATOM 656 N N . THR A 1 89 ? 11.851 -0.443 -6.511 1.00 98.12 89 THR A N 1
ATOM 657 C CA . THR A 1 89 ? 13.221 -0.309 -7.035 1.00 98.12 89 THR A CA 1
ATOM 658 C C . THR A 1 89 ? 13.455 -1.279 -8.189 1.00 98.12 89 THR A C 1
ATOM 660 O O . THR A 1 89 ? 14.097 -0.924 -9.173 1.00 98.12 89 THR A O 1
ATOM 663 N N . CYS A 1 90 ? 12.915 -2.496 -8.078 1.00 98.00 90 CYS A N 1
ATOM 664 C CA . CYS A 1 90 ? 13.062 -3.547 -9.087 1.00 98.00 90 CYS A CA 1
ATOM 665 C C . CYS A 1 90 ? 11.780 -3.764 -9.905 1.00 98.00 90 CYS A C 1
ATOM 667 O O . CYS A 1 90 ? 11.872 -4.202 -11.049 1.00 98.00 90 CYS A O 1
ATOM 669 N N . HIS A 1 91 ? 10.611 -3.448 -9.334 1.00 98.25 91 HIS A N 1
ATOM 670 C CA . HIS A 1 91 ? 9.291 -3.621 -9.950 1.00 98.25 91 HIS A CA 1
ATOM 671 C C . HIS A 1 91 ? 8.619 -2.262 -10.190 1.00 98.25 91 HIS A C 1
ATOM 673 O O . HIS A 1 91 ? 7.806 -1.813 -9.381 1.00 98.25 91 HIS A O 1
ATOM 679 N N . TYR A 1 92 ? 9.009 -1.568 -11.258 1.00 97.81 92 TYR A N 1
ATOM 680 C CA . TYR A 1 92 ? 8.723 -0.139 -11.457 1.00 97.81 92 TYR A CA 1
ATOM 681 C C . TYR A 1 92 ? 7.969 0.203 -12.746 1.00 97.81 92 TYR A C 1
ATOM 683 O O . TYR A 1 92 ? 7.612 1.362 -12.955 1.00 97.81 92 TYR A O 1
ATOM 691 N N . ALA A 1 93 ? 7.773 -0.762 -13.643 1.00 97.38 93 ALA A N 1
ATOM 692 C CA . ALA A 1 93 ? 7.078 -0.551 -14.907 1.00 97.38 93 ALA A CA 1
ATOM 693 C C . ALA A 1 93 ? 6.518 -1.868 -15.449 1.00 97.38 93 ALA A C 1
ATOM 695 O O . ALA A 1 93 ? 7.101 -2.929 -15.242 1.00 97.38 93 ALA A O 1
ATOM 696 N N . VAL A 1 94 ? 5.437 -1.779 -16.226 1.00 96.38 94 VAL A N 1
ATOM 697 C CA . VAL A 1 94 ? 4.964 -2.896 -17.056 1.00 96.38 94 VAL A CA 1
ATOM 698 C C . VAL A 1 94 ? 5.784 -2.928 -18.345 1.00 96.38 94 VAL A C 1
ATOM 700 O O . VAL A 1 94 ? 5.348 -2.465 -19.401 1.00 96.38 94 VAL A O 1
ATOM 703 N N . SER A 1 95 ? 7.049 -3.330 -18.218 1.00 95.69 95 SER A N 1
ATOM 704 C CA . SER A 1 95 ? 7.997 -3.440 -19.325 1.00 95.69 95 SER A CA 1
ATOM 705 C C . SER A 1 95 ? 9.113 -4.434 -19.011 1.00 95.69 95 SER A C 1
ATOM 707 O O . SER A 1 95 ? 9.478 -4.623 -17.853 1.00 95.69 95 SER A O 1
ATOM 709 N N . LYS A 1 96 ? 9.737 -4.969 -20.065 1.00 94.94 96 LYS A N 1
ATOM 710 C CA . LYS A 1 96 ? 10.896 -5.880 -20.014 1.00 94.94 96 LYS A CA 1
ATOM 711 C C . LYS A 1 96 ? 12.111 -5.397 -19.205 1.00 94.94 96 LYS A C 1
ATOM 713 O O . LYS A 1 96 ? 13.026 -6.176 -18.959 1.00 94.94 96 LYS A O 1
ATOM 718 N N . ASP A 1 97 ? 12.182 -4.105 -18.881 1.00 95.75 97 ASP A N 1
ATOM 719 C CA . ASP A 1 97 ? 13.294 -3.534 -18.110 1.00 95.75 97 ASP A CA 1
ATOM 720 C C . ASP A 1 97 ? 13.017 -3.598 -16.591 1.00 95.75 97 ASP A C 1
ATOM 722 O O . ASP A 1 97 ? 13.928 -3.407 -15.779 1.00 95.75 97 ASP A O 1
ATOM 7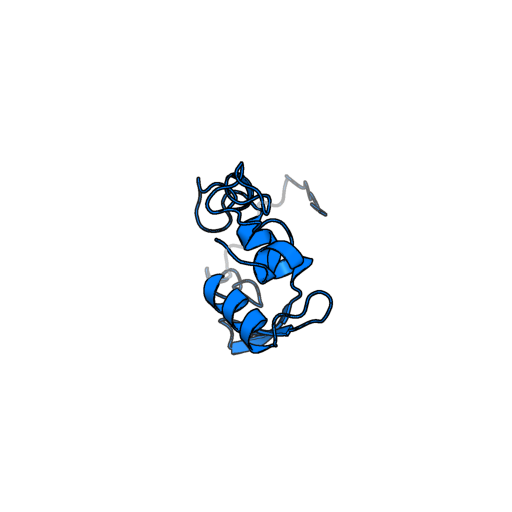26 N N . SER A 1 98 ? 11.770 -3.887 -16.207 1.00 97.19 98 SER A N 1
ATOM 727 C CA . SER A 1 98 ? 11.323 -4.158 -14.842 1.00 97.19 98 SER A CA 1
ATOM 728 C C . SER A 1 98 ? 11.310 -5.663 -14.579 1.00 97.19 98 SER A C 1
ATOM 730 O O . SER A 1 98 ? 10.991 -6.458 -15.466 1.00 97.19 98 SER A O 1
ATOM 732 N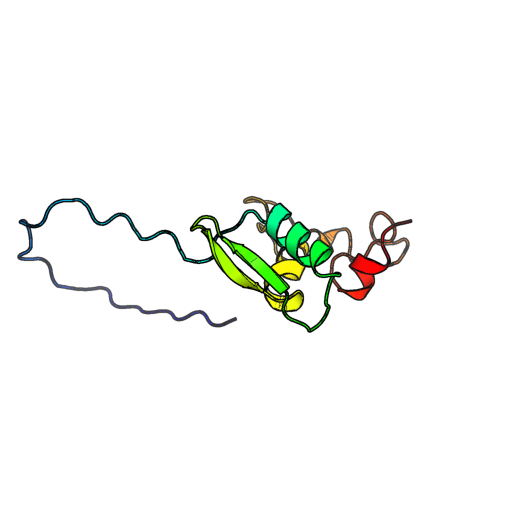 N . ALA A 1 99 ? 11.635 -6.081 -13.356 1.00 96.31 99 ALA A N 1
ATOM 733 C CA . ALA A 1 99 ? 11.600 -7.497 -13.013 1.00 96.31 99 ALA A CA 1
ATOM 734 C C . ALA A 1 99 ? 10.163 -8.041 -13.125 1.00 96.31 99 ALA A C 1
ATOM 736 O O . ALA A 1 99 ? 9.252 -7.502 -12.488 1.00 96.31 99 ALA A O 1
ATOM 737 N N . HIS A 1 100 ? 9.993 -9.117 -13.904 1.00 96.50 100 HIS A N 1
ATOM 738 C CA . HIS A 1 100 ? 8.700 -9.751 -14.203 1.00 96.50 100 HIS A CA 1
ATOM 739 C C . HIS A 1 100 ? 7.653 -8.808 -14.817 1.00 96.50 100 HIS A C 1
ATOM 741 O O . HIS A 1 100 ? 6.475 -8.891 -14.476 1.00 96.50 100 HIS A O 1
ATOM 747 N N . GLU A 1 101 ? 8.107 -7.833 -15.618 1.00 97.38 101 GLU A N 1
ATOM 748 C CA . GLU A 1 101 ? 7.253 -6.829 -16.272 1.00 97.38 101 GLU A CA 1
ATOM 749 C C . GLU A 1 101 ? 6.187 -6.234 -15.329 1.00 97.38 101 GLU A C 1
ATOM 751 O O . GLU A 1 101 ? 5.060 -5.946 -15.724 1.00 97.38 101 GLU A O 1
ATOM 756 N N . MET A 1 102 ? 6.552 -6.065 -14.054 1.00 98.00 102 MET A N 1
ATOM 757 C CA . MET A 1 102 ? 5.630 -5.724 -12.975 1.00 98.00 102 MET A CA 1
ATOM 758 C C . MET A 1 102 ? 5.888 -4.306 -12.473 1.00 98.00 102 MET A C 1
ATOM 760 O O . MET A 1 102 ? 7.035 -3.902 -12.262 1.00 98.00 102 MET A O 1
ATOM 764 N N . ASP A 1 103 ? 4.812 -3.565 -12.214 1.00 98.44 103 ASP A N 1
ATOM 765 C CA . ASP A 1 103 ? 4.849 -2.239 -11.594 1.00 98.44 103 ASP A CA 1
ATOM 766 C C . ASP A 1 103 ? 4.169 -2.275 -10.218 1.00 98.44 103 ASP A C 1
ATOM 768 O O . ASP A 1 103 ? 2.949 -2.346 -10.120 1.00 98.44 103 ASP A O 1
ATOM 772 N N . LEU A 1 104 ? 4.956 -2.196 -9.143 1.00 98.50 104 LEU A N 1
ATOM 773 C CA . LEU A 1 104 ? 4.455 -2.075 -7.767 1.00 98.50 104 LEU A CA 1
ATOM 774 C C . LEU A 1 104 ? 4.464 -0.621 -7.259 1.00 98.50 104 LEU A C 1
ATOM 776 O O . LEU A 1 104 ? 4.223 -0.373 -6.079 1.00 98.50 104 LEU A O 1
ATOM 780 N N . GLY A 1 105 ? 4.772 0.343 -8.131 1.00 98.12 105 GLY A N 1
ATOM 781 C CA . GLY A 1 105 ? 4.827 1.770 -7.822 1.00 98.12 105 GLY A CA 1
ATOM 782 C C . GLY A 1 105 ? 3.518 2.519 -8.063 1.00 98.12 105 GLY A C 1
ATOM 783 O O . GLY A 1 105 ? 3.389 3.668 -7.637 1.00 98.12 105 GLY A O 1
ATOM 784 N N . THR A 1 106 ? 2.539 1.898 -8.725 1.00 98.25 106 THR A N 1
ATOM 785 C CA . THR A 1 106 ? 1.241 2.515 -9.024 1.00 98.25 106 THR A CA 1
ATOM 786 C C . THR A 1 106 ? 0.077 1.564 -8.753 1.00 98.25 106 THR A C 1
ATOM 788 O O . THR A 1 106 ? 0.219 0.346 -8.833 1.00 98.25 106 THR A O 1
ATOM 791 N N . TYR A 1 107 ? -1.110 2.116 -8.477 1.00 98.56 107 TYR A N 1
ATOM 792 C CA . TYR A 1 107 ? -2.342 1.329 -8.336 1.00 98.56 107 TYR A CA 1
ATOM 793 C C . TYR A 1 107 ? -2.607 0.458 -9.572 1.00 98.56 107 TYR A C 1
ATOM 795 O O . TYR A 1 107 ? -2.803 -0.753 -9.473 1.00 98.56 107 TYR A O 1
ATOM 803 N N . LYS A 1 108 ? -2.564 1.082 -10.758 1.00 98.19 108 LYS A N 1
ATOM 804 C CA . LYS A 1 108 ? -2.787 0.395 -12.032 1.00 98.19 108 LYS A CA 1
ATOM 805 C C . LYS A 1 108 ? -1.759 -0.714 -12.258 1.00 98.19 108 LYS A C 1
ATOM 807 O O . LYS A 1 108 ? -2.134 -1.779 -12.738 1.00 98.19 108 LYS A O 1
ATOM 812 N N . GLY A 1 109 ? -0.494 -0.466 -11.928 1.00 98.06 109 GLY A N 1
ATOM 813 C CA . GLY A 1 109 ? 0.575 -1.452 -12.026 1.00 98.06 109 GLY A CA 1
ATOM 814 C C . GLY A 1 109 ? 0.294 -2.691 -11.180 1.00 98.06 109 GLY A C 1
ATOM 815 O O . GLY A 1 109 ? 0.249 -3.796 -11.718 1.00 98.06 109 GLY A O 1
ATOM 816 N N . ILE A 1 110 ? -0.024 -2.491 -9.896 1.00 98.31 110 ILE A N 1
ATOM 817 C CA . ILE A 1 110 ? -0.321 -3.581 -8.954 1.00 98.31 110 ILE A CA 1
ATOM 818 C C . ILE A 1 110 ? -1.486 -4.441 -9.461 1.00 98.31 110 ILE A C 1
ATOM 820 O O . ILE A 1 110 ? -1.418 -5.665 -9.391 1.00 98.31 110 ILE A O 1
ATOM 824 N N . LEU A 1 111 ? -2.538 -3.818 -10.005 1.00 97.75 111 LEU A N 1
ATOM 825 C CA . LEU A 1 111 ? -3.684 -4.549 -10.557 1.00 97.75 111 LEU A CA 1
ATOM 826 C C . LEU A 1 111 ? -3.425 -5.194 -11.923 1.00 97.75 111 LEU A C 1
ATOM 828 O O . LEU A 1 111 ? -4.145 -6.117 -12.295 1.00 97.75 111 LEU A O 1
ATOM 832 N N . THR A 1 112 ? -2.439 -4.708 -12.678 1.00 97.44 112 THR A N 1
ATOM 833 C CA . THR A 1 112 ? -2.051 -5.321 -13.957 1.00 97.44 112 THR A CA 1
ATOM 834 C C . THR A 1 112 ? -1.343 -6.655 -13.715 1.00 97.44 112 THR A C 1
ATOM 836 O O . THR A 1 112 ? -1.567 -7.599 -14.467 1.00 97.44 112 THR A O 1
ATOM 839 N N . GLY A 1 113 ? -0.562 -6.752 -12.634 1.00 95.00 113 GLY A N 1
ATOM 840 C CA . GLY A 1 113 ? 0.172 -7.960 -12.265 1.00 95.00 113 GLY A CA 1
ATOM 841 C C . GLY A 1 113 ? 1.526 -8.082 -12.969 1.00 95.00 113 GLY A C 1
ATOM 842 O O . GLY A 1 113 ? 2.103 -7.085 -13.399 1.00 95.00 113 GLY A O 1
ATOM 843 N N . ALA A 1 114 ? 2.027 -9.313 -13.025 1.00 94.81 114 ALA A N 1
ATOM 844 C CA . ALA A 1 114 ? 3.291 -9.707 -13.647 1.00 94.81 114 ALA A CA 1
ATOM 845 C C . ALA A 1 114 ? 3.041 -10.629 -14.856 1.00 94.81 114 ALA A C 1
ATOM 847 O O . ALA A 1 114 ? 1.926 -11.145 -15.001 1.00 94.81 114 ALA A O 1
ATOM 848 N N . ASP A 1 115 ? 4.067 -10.838 -15.686 1.00 84.31 115 ASP A N 1
ATOM 849 C CA . ASP A 1 115 ? 4.057 -11.746 -16.846 1.00 84.31 115 ASP A CA 1
ATOM 850 C C . ASP A 1 115 ? 4.341 -13.229 -16.522 1.00 84.31 115 ASP A C 1
ATOM 852 O O . ASP A 1 115 ? 4.974 -13.539 -15.481 1.00 84.31 115 ASP A O 1
#